Protein AF-A0A165WRH3-F1 (afdb_monomer_lite)

pLDDT: mean 73.88, std 16.98, range [30.78, 96.19]

Radius of gyration: 18.24 Å; chains: 1; bounding box: 42×37×46 Å

Foldseek 3Di:
DEDQDPPDPCQDPVNDPDYDNDDLDPPPPVVVCVVVVDPADEQLPPWDSSLVCVVVCVVVVGHHPWDRDDPVVLVVLCVVCVVVCVVQADDFDFDQGPQPQKKFADAQLATPDIFHWDFPDAPVDDSNPTDTDGDDDPADPVLVVSVVVVVSVSSNSSRGHGMGGGDWHDDPNGGHD

Sequence (177 aa):
MINYNPETVSTDCDEADRLYFENISLETNPDIYDTERSRGVMLSMGGQTPNNIALPLHRQNVRMIDTAENRYKFSRRLHEIGSFCLQVGYPVLVRPSYVLSGVAMNVDGVMVMHYVSEDVENASVDCGDATLIHSTQDLDPVTVQQIVEATAKIGNALNVTGPYNIQFIAKDNAIKV

Secondary structure (DSSP, 8-state):
-B---TTSGGGSTTSSSS-B-----TTHHHHHHHHTT-S-B--TTS-HHHHHHHHHHHHTTPPBSS----HHHHHHHHHHTHHHHHHH-S--------SSSEEEEEETTEEEEEEEEEESS-TTS-TTT--EEES-SSS-HHHHHHHHHHHHHHHHHTT--EEEE-----BTTB---

Structure (mmCIF, N/CA/C/O backbone):
data_AF-A0A165WRH3-F1
#
_entry.id   AF-A0A165WRH3-F1
#
loop_
_atom_site.group_PDB
_atom_site.id
_atom_site.type_symbol
_atom_site.label_atom_id
_atom_site.label_alt_id
_atom_site.label_comp_id
_atom_site.label_asym_id
_atom_site.label_entity_id
_atom_site.label_seq_id
_atom_site.pdbx_PDB_ins_code
_atom_site.Cartn_x
_atom_site.Cartn_y
_atom_site.Cartn_z
_atom_site.occupancy
_atom_site.B_iso_or_equiv
_atom_site.auth_seq_id
_atom_site.auth_comp_id
_atom_site.auth_asym_id
_atom_site.auth_atom_id
_atom_site.pdbx_PDB_model_num
ATOM 1 N N . MET A 1 1 ? -12.803 5.912 10.469 1.00 93.62 1 MET A N 1
ATOM 2 C CA . MET A 1 1 ? -11.396 6.346 10.359 1.00 93.62 1 MET A CA 1
ATOM 3 C C . MET A 1 1 ? -10.718 6.180 11.711 1.00 93.62 1 MET A C 1
ATOM 5 O O . MET A 1 1 ? -11.349 6.488 12.714 1.00 93.62 1 MET A O 1
ATOM 9 N N . ILE A 1 2 ? -9.478 5.684 11.748 1.00 94.19 2 ILE A N 1
ATOM 10 C CA . ILE A 1 2 ? -8.636 5.679 12.956 1.00 94.19 2 ILE A CA 1
ATOM 11 C C . ILE A 1 2 ? -7.366 6.446 12.604 1.00 94.19 2 ILE A C 1
ATOM 13 O O . ILE A 1 2 ? -6.601 5.996 11.751 1.00 94.19 2 ILE A O 1
ATOM 17 N N . ASN A 1 3 ? -7.172 7.611 13.209 1.00 94.38 3 ASN A N 1
ATOM 18 C CA . ASN A 1 3 ? -5.981 8.430 13.019 1.00 94.38 3 ASN A CA 1
ATOM 19 C C . ASN A 1 3 ? -5.833 9.382 14.212 1.00 94.38 3 ASN A C 1
ATOM 21 O O . ASN A 1 3 ? -6.829 9.800 14.788 1.00 94.38 3 ASN A O 1
ATOM 25 N N . TYR A 1 4 ? -4.602 9.732 14.568 1.00 93.06 4 TYR A N 1
ATOM 26 C CA . TYR A 1 4 ? -4.277 10.569 15.726 1.00 93.06 4 TYR A CA 1
ATOM 27 C C . TYR A 1 4 ? -3.551 11.864 15.346 1.00 93.06 4 TYR A C 1
ATOM 29 O O . TYR A 1 4 ? -3.168 12.623 16.233 1.00 93.06 4 TYR A O 1
ATOM 37 N N . ASN A 1 5 ? -3.292 12.112 14.057 1.00 93.50 5 ASN A N 1
ATOM 38 C CA . ASN A 1 5 ? -2.596 13.324 13.631 1.00 93.50 5 ASN A CA 1
ATOM 39 C C . ASN A 1 5 ? -3.584 14.499 13.483 1.00 93.50 5 ASN A C 1
ATOM 41 O O . ASN A 1 5 ? -4.304 14.521 12.483 1.00 93.50 5 ASN A O 1
ATOM 45 N N . PRO A 1 6 ? -3.583 15.492 14.399 1.00 93.81 6 PRO A N 1
ATOM 46 C CA . PRO A 1 6 ? -4.538 16.604 14.374 1.00 93.81 6 PRO A CA 1
ATOM 47 C C . PRO A 1 6 ? -4.344 17.554 13.185 1.00 93.81 6 PRO A C 1
ATOM 49 O O . PRO A 1 6 ? -5.198 18.395 12.932 1.00 93.81 6 PRO A O 1
ATOM 52 N N . GLU A 1 7 ? -3.227 17.448 12.464 1.00 96.19 7 GLU A N 1
ATOM 53 C CA . GLU A 1 7 ? -2.900 18.309 11.323 1.00 96.19 7 GLU A CA 1
ATOM 54 C C . GLU A 1 7 ? -3.439 17.760 9.993 1.00 96.19 7 GLU A C 1
ATOM 56 O O . GLU A 1 7 ? -3.167 18.317 8.930 1.00 96.19 7 GLU A O 1
ATOM 61 N N . THR A 1 8 ? -4.179 16.647 10.020 1.00 93.44 8 THR A N 1
ATOM 62 C CA . THR A 1 8 ? -4.674 16.000 8.801 1.00 93.44 8 THR A CA 1
ATOM 63 C C . THR A 1 8 ? -6.148 16.266 8.564 1.00 93.44 8 THR A C 1
ATOM 65 O O . THR A 1 8 ? -6.962 16.235 9.481 1.00 93.44 8 THR A O 1
ATOM 68 N N . VAL A 1 9 ? -6.516 16.404 7.290 1.00 94.00 9 VAL A N 1
ATOM 69 C CA . VAL A 1 9 ? -7.927 16.455 6.879 1.00 94.00 9 VAL A CA 1
ATOM 70 C C . VAL A 1 9 ? -8.650 15.167 7.286 1.00 94.00 9 VAL A C 1
ATOM 72 O O . VAL A 1 9 ? -9.774 15.212 7.747 1.00 94.00 9 VAL A O 1
ATOM 75 N N . SER A 1 10 ? -7.973 14.013 7.254 1.00 92.56 10 SER A N 1
ATOM 76 C CA . SER A 1 10 ? -8.571 12.729 7.656 1.00 92.56 10 SER A CA 1
ATOM 77 C C . SER A 1 10 ? -9.039 12.645 9.117 1.00 92.56 10 SER A C 1
ATOM 79 O O . SER A 1 10 ? -9.757 11.709 9.463 1.00 92.56 10 SER A O 1
ATOM 81 N N . THR A 1 11 ? -8.601 13.566 9.981 1.00 93.56 11 THR A N 1
ATOM 82 C CA . THR A 1 11 ? -9.076 13.684 11.370 1.00 93.56 11 THR A CA 1
ATOM 83 C C . THR A 1 11 ? -10.161 14.744 11.543 1.00 93.56 11 THR A C 1
ATOM 85 O O . THR A 1 11 ? -10.507 15.077 12.673 1.00 93.56 11 THR A O 1
ATOM 88 N N . ASP A 1 12 ? -10.700 15.274 10.449 1.00 93.88 12 ASP A N 1
ATOM 89 C CA . ASP A 1 12 ? -11.924 16.059 10.481 1.00 93.88 12 ASP A CA 1
ATOM 90 C C . ASP A 1 12 ? -13.135 15.125 10.654 1.00 93.88 12 ASP A C 1
ATOM 92 O O . ASP A 1 12 ? -13.190 14.016 10.110 1.00 93.88 12 ASP A O 1
ATOM 96 N N . CYS A 1 13 ? -14.105 15.563 11.451 1.00 89.00 13 CYS A N 1
ATOM 97 C CA . CYS A 1 13 ? -15.322 14.814 11.743 1.00 89.00 13 CYS A CA 1
ATOM 98 C C . CYS A 1 13 ? -16.231 14.678 10.514 1.00 89.00 13 CYS A C 1
ATOM 100 O O . CYS A 1 13 ? -17.063 13.773 10.486 1.00 89.00 13 CYS A O 1
ATOM 102 N N . ASP A 1 14 ? -16.066 15.544 9.513 1.00 93.88 14 ASP A N 1
ATOM 103 C CA . ASP A 1 14 ? -16.887 15.546 8.300 1.00 93.88 14 ASP A CA 1
ATOM 104 C C . ASP A 1 14 ? -16.409 14.531 7.239 1.00 93.88 14 ASP A C 1
ATOM 106 O O . ASP A 1 14 ? -17.155 14.191 6.321 1.00 93.88 14 ASP A O 1
ATOM 110 N N . GLU A 1 15 ? -15.191 13.994 7.371 1.00 92.75 15 GLU A N 1
ATOM 111 C CA . GLU A 1 15 ? -14.573 13.114 6.363 1.00 92.75 15 GLU A CA 1
ATOM 112 C C . GLU A 1 15 ? -14.936 11.630 6.520 1.00 92.75 15 GLU A C 1
ATOM 114 O O . GLU A 1 15 ? -14.737 10.826 5.605 1.00 92.75 15 GLU A O 1
ATOM 119 N N . ALA A 1 16 ? -15.444 11.220 7.684 1.00 92.75 16 ALA A N 1
ATOM 120 C CA . ALA A 1 16 ? -15.798 9.830 7.949 1.00 92.75 16 ALA A CA 1
ATOM 121 C C . ALA A 1 16 ? -17.026 9.715 8.852 1.00 92.75 16 ALA A C 1
ATOM 123 O O . ALA A 1 16 ? -17.147 10.438 9.833 1.00 92.75 16 ALA A O 1
ATOM 124 N N . ASP A 1 17 ? -17.864 8.700 8.607 1.00 94.94 17 ASP A N 1
ATOM 125 C CA . ASP A 1 17 ? -19.062 8.433 9.423 1.00 94.94 17 ASP A CA 1
ATOM 126 C C . ASP A 1 17 ? -18.747 8.282 10.921 1.00 94.94 17 ASP A C 1
ATOM 128 O O . ASP A 1 17 ? -19.559 8.610 11.788 1.00 94.94 17 ASP A O 1
ATOM 132 N N . ARG A 1 18 ? -17.569 7.724 11.227 1.00 93.62 18 ARG A N 1
ATOM 133 C CA . ARG A 1 18 ? -17.032 7.573 12.582 1.00 93.62 18 ARG A CA 1
ATOM 134 C C . ARG A 1 18 ? -15.531 7.810 12.568 1.00 93.62 18 ARG A C 1
ATOM 136 O O . ARG A 1 18 ? -14.803 7.145 11.820 1.00 93.62 18 ARG A O 1
ATOM 143 N N . LEU A 1 19 ? -15.068 8.706 13.431 1.00 94.62 19 LEU A N 1
ATOM 144 C CA . LEU A 1 19 ? -13.658 9.001 13.655 1.00 94.62 19 LEU A CA 1
ATOM 145 C C . LEU A 1 19 ? -13.253 8.568 15.068 1.00 94.62 19 LEU A C 1
ATOM 147 O O . LEU A 1 19 ? -13.850 8.994 16.052 1.00 94.62 19 LEU A O 1
ATOM 151 N N . TYR A 1 20 ? -12.206 7.751 15.150 1.00 95.00 20 TYR A N 1
ATOM 152 C CA . TYR A 1 20 ? -11.511 7.426 16.391 1.00 95.00 20 TYR A CA 1
ATOM 153 C C . TYR A 1 20 ? -10.179 8.159 16.395 1.00 95.00 20 TYR A C 1
ATOM 155 O O . TYR A 1 20 ? -9.279 7.822 15.619 1.00 95.00 20 TYR A O 1
ATOM 163 N N . PHE A 1 21 ? -10.072 9.167 17.259 1.00 95.44 21 PHE A N 1
ATOM 164 C CA . PHE A 1 21 ? -8.842 9.923 17.444 1.00 95.44 21 PHE A CA 1
ATOM 165 C C . PHE A 1 21 ? -7.905 9.172 18.397 1.00 95.44 21 PHE A C 1
ATOM 167 O O . PHE A 1 21 ? -7.807 9.488 19.579 1.00 95.44 21 PHE A O 1
ATOM 174 N N . GLU A 1 22 ? -7.290 8.107 17.883 1.00 94.31 22 GLU A N 1
ATOM 175 C CA . GLU A 1 22 ? -6.557 7.108 18.664 1.00 94.31 22 GLU A CA 1
ATOM 176 C C . GLU A 1 22 ? -5.283 6.638 17.959 1.00 94.31 22 GLU A C 1
ATOM 178 O O . GLU A 1 22 ? -5.157 6.689 16.729 1.00 94.31 22 GLU A O 1
ATOM 183 N N . ASN A 1 23 ? -4.333 6.141 18.753 1.00 90.50 23 ASN A N 1
ATOM 184 C CA . ASN A 1 23 ? -3.086 5.593 18.228 1.00 90.50 23 ASN A CA 1
ATOM 185 C C . ASN A 1 23 ? -3.329 4.287 17.461 1.00 90.50 23 ASN A C 1
ATOM 187 O O . ASN A 1 23 ? -4.071 3.414 17.906 1.00 90.50 23 ASN A O 1
ATOM 191 N N . ILE A 1 24 ? -2.616 4.114 16.344 1.00 89.75 24 ILE A N 1
ATOM 192 C CA . ILE A 1 24 ? -2.632 2.877 15.553 1.00 89.75 24 ILE A CA 1
ATOM 193 C C . ILE A 1 24 ? -1.822 1.811 16.307 1.00 89.75 24 ILE A C 1
ATOM 195 O O . ILE A 1 24 ? -0.599 1.740 16.178 1.00 89.75 24 ILE A O 1
ATOM 199 N N . SER A 1 25 ? -2.501 1.006 17.127 1.00 89.69 25 SER A N 1
ATOM 200 C CA . SER A 1 25 ? -1.875 0.047 18.045 1.00 89.69 25 SER A CA 1
ATOM 201 C C . SER A 1 25 ? -2.537 -1.336 17.996 1.00 89.69 25 SER A C 1
ATOM 203 O O . SER A 1 25 ? -3.642 -1.505 17.484 1.00 89.69 25 SER A O 1
ATOM 205 N N . LEU A 1 26 ? -1.852 -2.352 18.530 1.00 89.69 26 LEU A N 1
ATOM 206 C CA . LEU A 1 26 ? -2.386 -3.719 18.637 1.00 89.69 26 LEU A CA 1
ATOM 207 C C . LEU A 1 26 ? -3.371 -3.910 19.793 1.00 89.69 26 LEU A C 1
ATOM 209 O O . LEU A 1 26 ? -3.922 -4.997 19.928 1.00 89.69 26 LEU A O 1
ATOM 213 N N . GLU A 1 27 ? -3.555 -2.892 20.627 1.00 88.94 27 GLU A N 1
ATOM 214 C CA . GLU A 1 27 ? -4.471 -2.930 21.767 1.00 88.94 27 GLU A CA 1
ATOM 215 C C . GLU A 1 27 ? -5.777 -2.237 21.382 1.00 88.94 27 GLU A C 1
ATOM 217 O O . GLU A 1 27 ? -6.835 -2.854 21.383 1.00 88.94 27 GLU A O 1
ATOM 222 N N . THR A 1 28 ? -5.689 -0.988 20.924 1.00 90.44 28 THR A N 1
ATOM 223 C CA . THR A 1 28 ? -6.864 -0.172 20.606 1.00 90.44 28 THR A CA 1
ATOM 224 C C . THR A 1 28 ? -7.572 -0.624 19.327 1.00 90.44 28 THR A C 1
ATOM 226 O O . THR A 1 28 ? -8.801 -0.624 19.257 1.00 90.44 28 THR A O 1
ATOM 229 N N . ASN A 1 29 ? -6.825 -1.000 18.281 1.00 90.94 29 ASN A N 1
ATOM 230 C CA . ASN A 1 29 ? -7.432 -1.267 16.975 1.00 90.94 29 ASN A CA 1
ATOM 231 C C . ASN A 1 29 ? -8.339 -2.512 16.971 1.00 90.94 29 ASN A C 1
ATOM 233 O O . ASN A 1 29 ? -9.414 -2.424 16.372 1.00 90.94 29 ASN A O 1
ATOM 237 N N . PRO A 1 30 ? -7.969 -3.648 17.601 1.00 90.75 30 PRO A N 1
ATOM 238 C CA . PRO A 1 30 ? -8.878 -4.786 17.744 1.00 90.75 30 PRO A CA 1
ATOM 239 C C . PRO A 1 30 ? -10.147 -4.445 18.533 1.00 90.75 30 PRO A C 1
ATOM 241 O O . PRO A 1 30 ? -11.238 -4.809 18.101 1.00 90.75 30 PRO A O 1
ATOM 244 N N . ASP A 1 31 ? -10.030 -3.677 19.620 1.00 92.62 31 ASP A N 1
ATOM 245 C CA . ASP A 1 31 ? -11.184 -3.281 20.437 1.00 92.62 31 ASP A CA 1
ATOM 246 C C . ASP A 1 31 ? -12.178 -2.426 19.639 1.00 92.62 31 ASP A C 1
ATOM 248 O O . ASP A 1 31 ? -13.393 -2.647 19.687 1.00 92.62 31 ASP A O 1
ATOM 252 N N . ILE A 1 32 ? -11.669 -1.476 18.847 1.00 93.31 32 ILE A N 1
ATOM 253 C CA . ILE A 1 32 ? -12.490 -0.669 17.935 1.00 93.31 32 ILE A CA 1
ATOM 254 C C . ILE A 1 32 ? -13.106 -1.559 16.847 1.00 93.31 32 ILE A C 1
ATOM 256 O O . ILE A 1 32 ? -14.295 -1.434 16.555 1.00 93.31 32 ILE A O 1
ATOM 260 N N . TYR A 1 33 ? -12.328 -2.474 16.261 1.00 93.19 33 TYR A N 1
ATOM 261 C CA . TYR A 1 33 ? -12.795 -3.395 15.221 1.00 93.19 33 TYR A CA 1
ATOM 262 C C . TYR A 1 33 ? -13.988 -4.242 15.689 1.00 93.19 33 TYR A C 1
ATOM 264 O O . TYR A 1 33 ? -14.994 -4.335 14.973 1.00 93.19 33 TYR A O 1
ATOM 272 N N . ASP A 1 34 ? -13.897 -4.797 16.899 1.00 92.44 34 ASP A N 1
ATOM 273 C CA . ASP A 1 34 ? -14.932 -5.631 17.509 1.00 92.44 34 ASP A CA 1
ATOM 274 C C . ASP A 1 34 ? -16.153 -4.811 17.942 1.00 92.44 34 ASP A C 1
ATOM 276 O O . ASP A 1 34 ? -17.294 -5.218 17.695 1.00 92.44 34 ASP A O 1
ATOM 280 N N . THR A 1 35 ? -15.929 -3.630 18.526 1.00 93.56 35 THR A N 1
ATOM 281 C CA . THR A 1 35 ? -16.999 -2.705 18.938 1.00 93.56 35 THR A CA 1
ATOM 282 C C . THR A 1 35 ? -17.831 -2.256 17.738 1.00 93.56 35 THR A C 1
ATOM 284 O O . THR A 1 35 ? -19.063 -2.292 17.777 1.00 93.56 35 THR A O 1
ATOM 287 N N . GLU A 1 36 ? -17.164 -1.906 16.640 1.00 93.81 36 GLU A N 1
ATOM 288 C CA . GLU A 1 36 ? -17.802 -1.481 15.394 1.00 93.81 36 GLU A CA 1
ATOM 289 C C . GLU A 1 36 ? -18.361 -2.645 14.572 1.00 93.81 36 GLU A C 1
ATOM 291 O O . GLU A 1 36 ? -19.101 -2.425 13.611 1.00 93.81 36 GLU A O 1
ATOM 296 N N . ARG A 1 37 ? -18.018 -3.894 14.926 1.00 92.38 37 ARG A N 1
ATOM 297 C CA . ARG A 1 37 ? -18.304 -5.099 14.127 1.00 92.38 37 ARG A CA 1
ATOM 298 C C . ARG A 1 37 ? -17.924 -4.897 12.664 1.00 92.38 37 ARG A C 1
ATOM 300 O O . ARG A 1 37 ? -18.690 -5.190 11.740 1.00 92.38 37 ARG A O 1
ATOM 307 N N . SER A 1 38 ? -16.731 -4.351 12.466 1.00 91.19 38 SER A N 1
ATOM 308 C CA . SER A 1 38 ? -16.266 -3.935 11.152 1.00 91.19 38 SER A CA 1
ATOM 309 C C . SER A 1 38 ? -16.165 -5.129 10.200 1.00 91.19 38 SER A C 1
ATOM 311 O O . SER A 1 38 ? -15.631 -6.190 10.526 1.00 91.19 38 SER A O 1
ATOM 313 N N . ARG A 1 39 ? -16.638 -4.953 8.960 1.00 91.12 39 ARG A N 1
ATOM 314 C CA . ARG A 1 39 ? -16.566 -6.002 7.924 1.00 91.12 39 ARG A CA 1
ATOM 315 C C . ARG A 1 39 ? -15.125 -6.391 7.593 1.00 91.12 39 ARG A C 1
ATOM 317 O O . ARG A 1 39 ? -14.869 -7.536 7.223 1.00 91.12 39 ARG A O 1
ATOM 324 N N . GLY A 1 40 ? -14.212 -5.438 7.688 1.00 89.31 40 GLY A N 1
ATOM 325 C CA . GLY A 1 40 ? -12.789 -5.625 7.486 1.00 89.31 40 GLY A CA 1
ATOM 326 C C . GLY A 1 40 ? -12.044 -4.307 7.645 1.00 89.31 40 GLY A C 1
ATOM 327 O O . GLY A 1 40 ? -12.666 -3.255 7.785 1.00 89.31 40 GLY A O 1
ATOM 328 N N . VAL A 1 41 ? -10.721 -4.386 7.631 1.00 88.69 41 VAL A N 1
ATOM 329 C CA . VAL A 1 41 ? -9.815 -3.250 7.803 1.00 88.69 41 VAL A CA 1
ATOM 330 C C . VAL A 1 41 ? -9.003 -3.057 6.528 1.00 88.69 41 VAL A C 1
ATOM 332 O O . VAL A 1 41 ? -8.589 -4.036 5.904 1.00 88.69 41 VAL A O 1
ATOM 335 N N . MET A 1 42 ? -8.798 -1.796 6.151 1.00 87.75 42 MET A N 1
ATOM 336 C CA . MET A 1 42 ? -7.897 -1.380 5.080 1.00 87.75 42 MET A CA 1
ATOM 337 C C . MET A 1 42 ? -6.676 -0.711 5.711 1.00 87.75 42 MET A C 1
ATOM 339 O O . MET A 1 42 ? -6.818 0.210 6.514 1.00 87.75 42 MET A O 1
ATOM 343 N N . LEU A 1 43 ? -5.486 -1.198 5.376 1.00 84.25 43 LEU A N 1
ATOM 344 C CA . LEU A 1 43 ? -4.207 -0.755 5.939 1.00 84.25 43 LEU A CA 1
ATOM 345 C C . LEU A 1 43 ? -3.307 -0.118 4.872 1.00 84.25 43 LEU A C 1
ATOM 347 O O . LEU A 1 43 ? -2.379 0.618 5.211 1.00 84.25 43 LEU A O 1
ATOM 351 N N . SER A 1 44 ? -3.614 -0.342 3.593 1.00 78.12 44 SER A N 1
ATOM 352 C CA . SER A 1 44 ? -2.813 0.038 2.434 1.00 78.12 44 SER A CA 1
ATOM 353 C C . SER A 1 44 ? -2.820 1.539 2.119 1.00 78.12 44 SER A C 1
ATOM 355 O O . SER A 1 44 ? -2.441 1.927 1.024 1.00 78.12 44 SER A O 1
ATOM 357 N N . MET A 1 45 ? -3.341 2.389 3.004 1.00 82.44 45 MET A N 1
ATOM 358 C CA . MET A 1 45 ? -3.458 3.836 2.768 1.00 82.44 45 MET A CA 1
ATOM 359 C C . MET A 1 45 ? -2.814 4.675 3.872 1.00 82.44 45 MET A C 1
ATOM 361 O O . MET A 1 45 ? -2.662 5.879 3.711 1.00 82.44 45 MET A O 1
ATOM 365 N N . GLY A 1 46 ? -2.428 4.069 5.000 1.00 79.44 46 GLY A N 1
ATOM 366 C CA . GLY A 1 46 ? -1.923 4.813 6.160 1.00 79.44 46 GLY A CA 1
ATOM 367 C C . GLY A 1 46 ? -0.405 4.741 6.350 1.00 79.44 46 GLY A C 1
ATOM 368 O O . GLY A 1 46 ? 0.091 5.013 7.440 1.00 79.44 46 GLY A O 1
ATOM 369 N N . GLY A 1 47 ? 0.350 4.348 5.323 1.00 81.31 47 GLY A N 1
ATOM 370 C CA . GLY A 1 47 ? 1.811 4.333 5.383 1.00 81.31 47 GLY A CA 1
ATOM 371 C C . GLY A 1 47 ? 2.406 3.116 6.102 1.00 81.31 47 GLY A C 1
ATOM 372 O O . GLY A 1 47 ? 1.843 2.021 6.112 1.00 81.31 47 GLY A O 1
ATOM 373 N N . GLN A 1 48 ? 3.593 3.298 6.690 1.00 78.12 48 GLN A N 1
ATOM 374 C CA . GLN A 1 48 ? 4.363 2.209 7.311 1.00 78.12 48 GLN A CA 1
ATOM 375 C C . GLN A 1 48 ? 3.757 1.723 8.635 1.00 78.12 48 GLN A C 1
ATOM 377 O O . GLN A 1 48 ? 3.756 0.523 8.901 1.00 78.12 48 GLN A O 1
ATOM 382 N N . THR A 1 49 ? 3.219 2.626 9.461 1.00 84.69 49 THR A N 1
ATOM 383 C CA . THR A 1 49 ? 2.655 2.302 10.784 1.00 84.69 49 THR A CA 1
ATOM 384 C C . THR A 1 49 ? 1.561 1.222 10.728 1.00 84.69 49 THR A C 1
ATOM 386 O O . THR A 1 49 ? 1.744 0.180 11.361 1.00 84.69 49 THR A O 1
ATOM 389 N N . PRO A 1 50 ? 0.469 1.378 9.951 1.00 84.62 50 PRO A N 1
ATOM 390 C CA . PRO A 1 50 ? -0.557 0.341 9.824 1.00 84.62 50 PRO A CA 1
ATOM 391 C C . PRO A 1 50 ? -0.043 -0.919 9.119 1.00 84.62 50 PRO A C 1
ATOM 393 O O . PRO A 1 50 ? -0.432 -2.028 9.482 1.00 84.62 50 PRO A O 1
ATOM 396 N N . ASN A 1 51 ? 0.872 -0.781 8.154 1.00 80.81 51 ASN A N 1
ATOM 397 C CA . ASN A 1 51 ? 1.418 -1.930 7.433 1.00 80.81 51 ASN A CA 1
ATOM 398 C C . ASN A 1 51 ? 2.246 -2.846 8.357 1.00 80.81 51 ASN A C 1
ATOM 400 O O . ASN A 1 51 ? 2.157 -4.072 8.283 1.00 80.81 51 ASN A O 1
ATOM 404 N N . ASN A 1 52 ? 2.994 -2.262 9.298 1.00 82.12 52 ASN A N 1
ATOM 405 C CA . ASN A 1 52 ? 3.798 -3.007 10.269 1.00 82.12 52 ASN A CA 1
ATOM 406 C C . ASN A 1 52 ? 2.949 -3.841 11.244 1.00 82.12 52 ASN A C 1
ATOM 408 O O . ASN A 1 52 ? 3.379 -4.918 11.665 1.00 82.12 52 ASN A O 1
ATOM 412 N N . ILE A 1 53 ? 1.740 -3.383 11.585 1.00 85.25 53 ILE A N 1
ATOM 413 C CA . ILE A 1 53 ? 0.834 -4.095 12.502 1.00 85.25 53 ILE A CA 1
ATOM 414 C C . ILE A 1 53 ? -0.122 -5.064 11.796 1.00 85.25 53 ILE A C 1
ATOM 416 O O . ILE A 1 53 ? -0.796 -5.854 12.457 1.00 85.25 53 ILE A O 1
ATOM 420 N N . ALA A 1 54 ? -0.144 -5.073 10.463 1.00 83.44 54 ALA A N 1
ATOM 421 C CA . ALA A 1 54 ? -1.078 -5.869 9.678 1.00 83.44 54 ALA A CA 1
ATOM 422 C C . ALA A 1 54 ? -0.999 -7.378 9.958 1.00 83.44 54 ALA A C 1
ATOM 424 O O . ALA A 1 54 ? -2.012 -8.050 10.148 1.00 83.44 54 ALA A O 1
ATOM 425 N N . LEU A 1 55 ? 0.216 -7.934 10.022 1.00 82.88 55 LEU A N 1
ATOM 426 C CA . LEU A 1 55 ? 0.400 -9.365 10.273 1.00 82.88 55 LEU A CA 1
ATOM 427 C C . LEU A 1 55 ? -0.016 -9.773 11.701 1.00 82.88 55 LEU A C 1
ATOM 429 O O . LEU A 1 55 ? -0.698 -10.793 11.833 1.00 82.88 55 LEU A O 1
ATOM 433 N N . PRO A 1 56 ? 0.367 -9.040 12.765 1.00 87.06 56 PRO A N 1
ATOM 434 C CA . PRO A 1 56 ? -0.191 -9.266 14.095 1.00 87.06 56 PRO A CA 1
ATOM 435 C C . PRO A 1 56 ? -1.726 -9.182 14.148 1.00 87.06 56 PRO A C 1
ATOM 437 O O . PRO A 1 56 ? -2.338 -10.100 14.688 1.00 87.06 56 PRO A O 1
ATOM 440 N N . LEU A 1 57 ? -2.347 -8.170 13.528 1.00 86.88 57 LEU A N 1
ATOM 441 C CA . LEU A 1 57 ? -3.812 -8.030 13.487 1.00 86.88 57 LEU A CA 1
ATOM 442 C C . LEU A 1 57 ? -4.477 -9.223 12.789 1.00 86.88 57 LEU A C 1
ATOM 444 O O . LEU A 1 57 ? -5.455 -9.786 13.277 1.00 86.88 57 LEU A O 1
ATOM 448 N N . HIS A 1 58 ? -3.896 -9.683 11.682 1.00 84.94 58 HIS A N 1
ATOM 449 C CA . HIS A 1 58 ? -4.388 -10.862 10.977 1.00 84.94 58 HIS A CA 1
ATOM 450 C C . HIS A 1 58 ? -4.351 -12.131 11.839 1.00 84.94 58 HIS A C 1
ATOM 452 O O . HIS A 1 58 ? -5.263 -12.952 11.780 1.00 84.94 58 HIS A O 1
ATOM 458 N N . ARG A 1 59 ? -3.310 -12.295 12.667 1.00 86.50 59 ARG A N 1
ATOM 459 C CA . ARG A 1 59 ? -3.205 -13.420 13.616 1.00 86.50 59 ARG A CA 1
ATOM 460 C C . ARG A 1 59 ? -4.246 -13.348 14.734 1.00 86.50 59 ARG A C 1
ATOM 462 O O . ARG A 1 59 ? -4.570 -14.384 15.302 1.00 86.50 59 ARG A O 1
ATOM 469 N N . GLN A 1 60 ? -4.768 -12.160 15.024 1.00 86.81 60 GLN A N 1
ATOM 470 C CA . GLN A 1 60 ? -5.881 -11.935 15.948 1.00 86.81 60 GLN A CA 1
ATOM 471 C C . GLN A 1 60 ? -7.256 -12.068 15.265 1.00 86.81 60 GLN A C 1
ATOM 473 O O . GLN A 1 60 ? -8.265 -11.688 15.843 1.00 86.81 60 GLN A O 1
ATOM 478 N N . ASN A 1 61 ? -7.318 -12.637 14.055 1.00 85.06 61 ASN A N 1
ATOM 479 C CA . ASN A 1 61 ? -8.537 -12.817 13.256 1.00 85.06 61 ASN A CA 1
ATOM 480 C C . ASN A 1 61 ? -9.204 -11.520 12.768 1.00 85.06 61 ASN A C 1
ATOM 482 O O . ASN A 1 61 ? -10.339 -11.567 12.292 1.00 85.06 61 ASN A O 1
ATOM 486 N N . VAL A 1 62 ? -8.503 -10.383 12.785 1.00 86.12 62 VAL A N 1
ATOM 487 C CA . VAL A 1 62 ? -8.992 -9.175 12.112 1.00 86.12 62 VAL A CA 1
ATOM 488 C C . VAL A 1 62 ? -8.972 -9.413 10.603 1.00 86.12 62 VAL A C 1
ATOM 490 O O . VAL A 1 62 ? -7.940 -9.755 10.008 1.00 86.12 62 VAL A O 1
ATOM 493 N N . ARG A 1 63 ? -10.130 -9.251 9.960 1.00 85.94 63 ARG A N 1
ATOM 494 C CA . ARG A 1 63 ? -10.258 -9.454 8.517 1.00 85.94 63 ARG A CA 1
ATOM 495 C C . ARG A 1 63 ? -9.659 -8.270 7.764 1.00 85.94 63 ARG A C 1
ATOM 497 O O . ARG A 1 63 ? -10.185 -7.165 7.833 1.00 85.94 63 ARG A O 1
ATOM 504 N N . MET A 1 64 ? -8.604 -8.512 6.994 1.00 82.88 64 MET A N 1
ATOM 505 C CA . MET A 1 64 ? -8.029 -7.510 6.091 1.00 82.88 64 MET A CA 1
ATOM 506 C C . MET A 1 64 ? -8.754 -7.548 4.741 1.00 82.88 64 MET A C 1
ATOM 508 O O . MET A 1 64 ? -9.085 -8.631 4.247 1.00 82.88 64 MET A O 1
ATOM 512 N N . ILE A 1 65 ? -9.058 -6.373 4.190 1.00 80.38 65 ILE A N 1
ATOM 513 C CA . ILE A 1 65 ? -9.688 -6.224 2.866 1.00 80.38 65 ILE A CA 1
ATOM 514 C C . ILE A 1 65 ? -8.617 -6.198 1.771 1.00 80.38 65 ILE A C 1
ATOM 516 O O . ILE A 1 65 ? -8.855 -6.662 0.659 1.00 80.38 65 ILE A O 1
ATOM 520 N N . ASP A 1 66 ? -7.440 -5.686 2.104 1.00 72.88 66 ASP A N 1
ATOM 521 C CA . ASP A 1 66 ? -6.280 -5.557 1.240 1.00 72.88 66 ASP A CA 1
ATOM 522 C C . ASP A 1 66 ? -5.198 -6.588 1.579 1.00 72.88 66 ASP A C 1
ATOM 524 O O . ASP A 1 66 ? -5.100 -7.129 2.689 1.00 72.88 66 ASP A O 1
ATOM 528 N N . THR A 1 67 ? -4.358 -6.889 0.590 1.00 66.88 67 THR A N 1
ATOM 529 C CA . THR A 1 67 ? -3.217 -7.774 0.808 1.00 66.88 67 THR A CA 1
ATOM 530 C C . THR A 1 67 ? -2.109 -6.981 1.497 1.00 66.88 67 THR A C 1
ATOM 532 O O . THR A 1 67 ? -1.297 -6.341 0.836 1.00 66.88 67 THR A O 1
ATOM 535 N N . ALA A 1 68 ? -2.064 -7.029 2.831 1.00 52.31 68 ALA A N 1
ATOM 536 C CA . ALA A 1 68 ? -1.010 -6.372 3.597 1.00 52.31 68 ALA A CA 1
ATOM 537 C C . ALA A 1 68 ? 0.382 -6.871 3.189 1.00 52.31 68 ALA A C 1
ATOM 539 O O . ALA A 1 68 ? 0.676 -8.076 3.155 1.00 52.31 68 ALA A O 1
ATOM 540 N N . GLU A 1 69 ? 1.242 -5.916 2.869 1.00 57.28 69 GLU A N 1
ATOM 541 C CA . GLU A 1 69 ? 2.505 -6.158 2.210 1.00 57.28 69 GLU A CA 1
ATOM 542 C C . GLU A 1 69 ? 3.517 -6.749 3.190 1.00 57.28 69 GLU A C 1
ATOM 544 O O . GLU A 1 69 ? 4.138 -6.071 4.007 1.00 57.28 69 GLU A O 1
ATOM 549 N N . ASN A 1 70 ? 3.700 -8.066 3.128 1.00 54.06 70 ASN A N 1
ATOM 550 C CA . ASN A 1 70 ? 4.688 -8.729 3.960 1.00 54.06 70 ASN A CA 1
ATOM 551 C C . ASN A 1 70 ? 6.034 -8.783 3.230 1.00 54.06 70 ASN A C 1
ATOM 553 O O . ASN A 1 70 ? 6.259 -9.661 2.398 1.00 54.06 70 ASN A O 1
ATOM 557 N N . ARG A 1 71 ? 6.953 -7.894 3.620 1.00 51.31 71 ARG A N 1
ATOM 558 C CA . ARG A 1 71 ? 8.344 -7.800 3.131 1.00 51.31 71 ARG A CA 1
ATOM 559 C C . ARG A 1 71 ? 9.097 -9.145 3.155 1.00 51.31 71 ARG A C 1
ATOM 561 O O . ARG A 1 71 ? 9.889 -9.432 2.261 1.00 51.31 71 ARG A O 1
ATOM 568 N N . TYR A 1 72 ? 8.799 -10.017 4.123 1.00 44.62 72 TYR A N 1
ATOM 569 C CA . TYR A 1 72 ? 9.379 -11.363 4.221 1.00 44.62 72 TYR A CA 1
ATOM 570 C C . TYR A 1 72 ? 8.709 -12.381 3.286 1.00 44.62 72 TYR A C 1
ATOM 572 O O . TYR A 1 72 ? 9.400 -13.209 2.694 1.00 44.62 72 TYR A O 1
ATOM 580 N N . LYS A 1 73 ? 7.380 -12.336 3.105 1.00 53.94 73 LYS A N 1
ATOM 581 C CA . LYS A 1 73 ? 6.704 -13.142 2.065 1.00 53.94 73 LYS A CA 1
ATOM 582 C C . LYS A 1 73 ? 7.143 -12.696 0.673 1.00 53.94 73 LYS A C 1
ATOM 584 O O . LYS A 1 73 ? 7.330 -13.553 -0.180 1.00 53.94 73 LYS A O 1
ATOM 589 N N . PHE A 1 74 ? 7.349 -11.395 0.489 1.00 55.47 74 PHE A N 1
ATOM 590 C CA . PHE A 1 74 ? 7.855 -10.787 -0.732 1.00 55.47 74 PHE A CA 1
ATOM 591 C C . PHE A 1 74 ? 9.263 -11.302 -1.058 1.00 55.47 74 PHE A C 1
ATOM 593 O O . PHE A 1 74 ? 9.462 -11.887 -2.113 1.00 55.47 74 PHE A O 1
ATOM 600 N N . SER A 1 75 ? 10.210 -11.215 -0.115 1.00 49.78 75 SER A N 1
ATOM 601 C CA . SER A 1 75 ? 11.568 -11.771 -0.262 1.00 49.78 75 SER A CA 1
ATOM 602 C C . SER A 1 75 ? 11.579 -13.282 -0.546 1.00 49.78 75 SER A C 1
ATOM 604 O O . SER A 1 75 ? 12.314 -13.739 -1.420 1.00 49.78 75 SER A O 1
ATOM 606 N N . ARG A 1 76 ? 10.753 -14.079 0.149 1.00 55.75 76 ARG A N 1
ATOM 607 C CA . ARG A 1 76 ? 10.705 -15.532 -0.096 1.00 55.75 76 ARG A CA 1
ATOM 608 C C . ARG A 1 76 ? 10.065 -15.890 -1.434 1.00 55.75 76 ARG A C 1
ATOM 610 O O . ARG A 1 76 ? 10.558 -16.794 -2.097 1.00 55.75 76 ARG A O 1
ATOM 617 N N . ARG A 1 77 ? 9.009 -15.183 -1.847 1.00 58.19 77 ARG A N 1
ATOM 618 C CA . ARG A 1 77 ? 8.411 -15.381 -3.174 1.00 58.19 77 ARG A CA 1
ATOM 619 C C . ARG A 1 77 ? 9.309 -14.856 -4.286 1.00 58.19 77 ARG A C 1
ATOM 621 O O . ARG A 1 77 ? 9.352 -15.485 -5.328 1.00 58.19 77 ARG A O 1
ATOM 628 N N . LEU A 1 78 ? 10.093 -13.802 -4.058 1.00 54.91 78 LEU A N 1
ATOM 629 C CA . LEU A 1 78 ? 11.147 -13.374 -4.983 1.00 54.91 78 LEU A CA 1
ATOM 630 C C . LEU A 1 78 ? 12.183 -14.476 -5.235 1.00 54.91 78 LEU A C 1
ATOM 632 O O . LEU A 1 78 ? 12.646 -14.603 -6.360 1.00 54.91 78 LEU A O 1
ATOM 636 N N . HIS A 1 79 ? 12.531 -15.291 -4.231 1.00 51.28 79 HIS A N 1
ATOM 637 C CA . HIS A 1 79 ? 13.397 -16.455 -4.456 1.00 51.2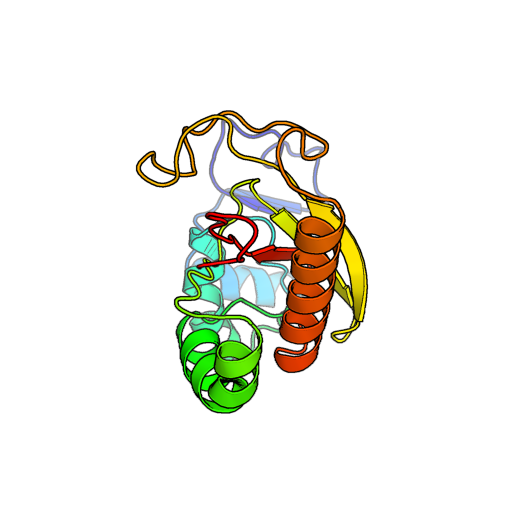8 79 HIS A CA 1
ATOM 638 C C . HIS A 1 79 ? 12.739 -17.515 -5.355 1.00 51.28 79 HIS A C 1
ATOM 640 O O . HIS A 1 79 ? 13.417 -18.071 -6.215 1.00 51.28 79 HIS A O 1
ATOM 646 N N . GLU A 1 80 ? 11.435 -17.772 -5.214 1.00 51.31 80 GLU A N 1
ATOM 647 C CA . GLU A 1 80 ? 10.685 -18.684 -6.104 1.00 51.31 80 GLU A CA 1
ATOM 648 C C . GLU A 1 80 ? 10.501 -18.094 -7.515 1.00 51.31 80 GLU A C 1
ATOM 650 O O . GLU A 1 80 ? 10.587 -18.806 -8.513 1.00 51.31 80 GLU A O 1
ATOM 655 N N . ILE A 1 81 ? 10.348 -16.772 -7.599 1.00 53.75 81 ILE A N 1
ATOM 656 C CA . ILE A 1 81 ? 10.343 -15.954 -8.820 1.00 53.75 81 ILE A CA 1
ATOM 657 C C . ILE A 1 81 ? 11.793 -15.719 -9.316 1.00 53.75 81 ILE A C 1
ATOM 659 O O . ILE A 1 81 ? 12.013 -15.034 -10.308 1.00 53.75 81 ILE A O 1
ATOM 663 N N . GLY A 1 82 ? 12.819 -16.315 -8.694 1.00 47.31 82 GLY A N 1
ATOM 664 C CA . GLY A 1 82 ? 14.231 -16.074 -9.017 1.00 47.31 82 GLY A CA 1
ATOM 665 C C . GLY A 1 82 ? 14.600 -16.386 -10.473 1.00 47.31 82 GLY A C 1
ATOM 666 O O . GLY A 1 82 ? 15.474 -15.738 -11.043 1.00 47.31 82 GLY A O 1
ATOM 667 N N . SER A 1 83 ? 13.878 -17.303 -11.121 1.00 46.66 83 SER A N 1
ATOM 668 C CA . SER A 1 83 ? 13.972 -17.575 -12.564 1.00 46.66 83 SER A CA 1
ATOM 669 C C . SER A 1 83 ? 13.486 -16.411 -13.441 1.00 46.66 83 SER A C 1
ATOM 671 O O . SER A 1 83 ? 14.030 -16.193 -14.520 1.00 46.66 83 SER A O 1
ATOM 673 N N . PHE A 1 84 ? 12.522 -15.622 -12.968 1.00 51.75 84 PHE A N 1
ATOM 674 C CA . PHE A 1 84 ? 12.059 -14.390 -13.606 1.00 51.75 84 PHE A CA 1
ATOM 675 C C . PHE A 1 84 ? 13.027 -13.224 -13.357 1.00 51.75 84 PHE A C 1
ATOM 677 O O . PHE A 1 84 ? 13.344 -12.496 -14.290 1.00 51.75 84 PHE A O 1
ATOM 684 N N . CYS A 1 85 ? 13.597 -13.088 -12.152 1.00 47.94 85 CYS A N 1
ATOM 685 C CA . CYS A 1 85 ? 14.677 -12.118 -11.901 1.00 47.94 85 CYS A CA 1
ATOM 686 C C . CYS A 1 85 ? 15.919 -12.391 -12.773 1.00 47.94 85 CYS A C 1
ATOM 688 O O . CYS A 1 85 ? 16.567 -11.454 -13.234 1.00 47.94 85 CYS A O 1
ATOM 690 N N . LEU A 1 86 ? 16.212 -13.664 -13.067 1.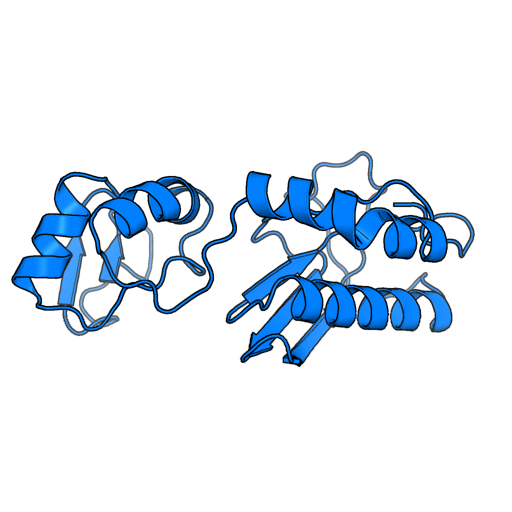00 47.03 86 LEU A N 1
ATOM 691 C CA . LEU A 1 86 ? 17.242 -14.068 -14.033 1.00 47.03 86 LEU A CA 1
ATOM 692 C C . LEU A 1 86 ? 16.900 -13.681 -15.485 1.00 47.03 86 LEU A C 1
ATOM 694 O O . LEU A 1 86 ? 17.816 -13.476 -16.276 1.00 47.03 86 LEU A O 1
ATOM 698 N N . GLN A 1 87 ? 15.614 -13.562 -15.837 1.00 48.03 87 GLN A N 1
ATOM 699 C CA . GLN A 1 87 ? 15.170 -13.064 -17.146 1.00 48.03 87 GLN A CA 1
ATOM 700 C C . GLN A 1 87 ? 15.160 -11.532 -17.236 1.00 48.03 87 GLN A C 1
ATOM 702 O O . GLN A 1 87 ? 15.336 -11.002 -18.329 1.00 48.03 87 GLN A O 1
ATOM 707 N N . VAL A 1 88 ? 14.943 -10.831 -16.118 1.00 48.12 88 VAL A N 1
ATOM 708 C CA . VAL A 1 88 ? 14.777 -9.363 -16.080 1.00 48.12 88 VAL A CA 1
ATOM 709 C C . VAL A 1 88 ? 16.104 -8.633 -15.796 1.00 48.12 88 VAL A C 1
ATOM 711 O O . VAL A 1 88 ? 16.237 -7.474 -16.162 1.00 48.12 88 VAL A O 1
ATOM 714 N N . GLY A 1 89 ? 17.114 -9.315 -15.239 1.00 34.09 89 GLY A N 1
ATOM 715 C CA . GLY A 1 89 ? 18.433 -8.739 -14.933 1.00 34.09 89 GLY A CA 1
ATOM 716 C C . GLY A 1 89 ? 18.526 -8.214 -13.492 1.00 34.09 89 GLY A C 1
ATOM 717 O O . GLY A 1 89 ? 17.653 -7.501 -13.010 1.00 34.09 89 GLY A O 1
ATOM 718 N N . TYR A 1 90 ? 19.571 -8.622 -12.765 1.00 38.56 90 TYR A N 1
ATOM 719 C CA . TYR A 1 90 ? 19.796 -8.295 -11.344 1.00 38.56 90 TYR A CA 1
ATOM 720 C C . TYR A 1 90 ? 20.302 -6.857 -11.111 1.00 38.56 90 TYR A C 1
ATOM 722 O O . TYR A 1 90 ? 20.959 -6.335 -12.020 1.00 38.56 90 TYR A O 1
ATOM 730 N N . PRO A 1 91 ? 20.244 -6.344 -9.851 1.00 40.06 91 PRO A N 1
ATOM 731 C CA . PRO A 1 91 ? 19.480 -6.810 -8.652 1.00 40.06 91 PRO A CA 1
ATOM 732 C C . PRO A 1 91 ? 18.184 -6.055 -8.232 1.00 40.06 91 PRO A C 1
ATOM 734 O O . PRO A 1 91 ? 18.225 -4.906 -7.848 1.00 40.06 91 PRO A O 1
ATOM 737 N N . VAL A 1 92 ? 17.015 -6.720 -8.124 1.00 43.44 92 VAL A N 1
ATOM 738 C CA . VAL A 1 92 ? 15.713 -6.047 -7.836 1.00 43.44 92 VAL A CA 1
ATOM 739 C C . VAL A 1 92 ? 15.538 -5.424 -6.432 1.00 43.44 92 VAL A C 1
ATOM 741 O O . VAL A 1 92 ? 15.339 -6.167 -5.472 1.00 43.44 92 VAL A O 1
ATOM 744 N N . LEU A 1 93 ? 15.492 -4.083 -6.296 1.00 39.47 93 LEU A N 1
ATOM 745 C CA . LEU A 1 93 ? 15.078 -3.365 -5.076 1.00 39.47 93 LEU A CA 1
ATOM 746 C C . LEU A 1 93 ? 13.566 -3.099 -5.066 1.00 39.47 93 LEU A C 1
ATOM 748 O O . LEU A 1 93 ? 13.096 -1.989 -5.296 1.00 39.47 93 LEU A O 1
ATOM 752 N N . VAL A 1 94 ? 12.780 -4.111 -4.710 1.00 41.47 94 VAL A N 1
ATOM 753 C CA . VAL A 1 94 ? 11.355 -3.874 -4.461 1.00 41.47 94 VAL A CA 1
ATOM 754 C C . VAL A 1 94 ? 11.156 -3.373 -3.038 1.00 41.47 94 VAL A C 1
ATOM 756 O O . VAL A 1 94 ? 11.352 -4.111 -2.064 1.00 41.47 94 VAL A O 1
ATOM 759 N N . ARG A 1 95 ? 10.767 -2.104 -2.906 1.00 39.72 95 ARG A N 1
ATOM 760 C CA . ARG A 1 95 ? 10.360 -1.527 -1.629 1.00 39.72 95 ARG A CA 1
ATOM 761 C C . ARG A 1 95 ? 8.835 -1.399 -1.555 1.00 39.72 95 ARG A C 1
ATOM 763 O O . ARG A 1 95 ? 8.277 -0.628 -2.323 1.00 39.72 95 ARG A O 1
ATOM 770 N N . PRO A 1 96 ? 8.216 -2.043 -0.548 1.00 35.38 96 PRO A N 1
ATOM 771 C CA . PRO A 1 96 ? 6.925 -1.662 0.024 1.00 35.38 96 PRO A CA 1
ATOM 772 C C . PRO A 1 96 ? 6.906 -0.191 0.444 1.00 35.38 96 PRO A C 1
ATOM 774 O O . PRO A 1 96 ? 7.214 0.135 1.596 1.00 35.38 96 PRO A O 1
ATOM 777 N N . SER A 1 97 ? 6.688 0.732 -0.482 1.00 32.06 97 SER A N 1
ATOM 778 C CA . SER A 1 97 ? 6.832 2.157 -0.209 1.00 32.06 97 SER A CA 1
ATOM 779 C C . SER A 1 97 ? 5.724 2.953 -0.868 1.00 32.06 97 SER A C 1
ATOM 781 O O . SER A 1 97 ? 5.458 2.804 -2.049 1.00 32.06 97 SER A O 1
ATOM 783 N N . TYR A 1 98 ? 5.126 3.871 -0.118 1.00 35.50 98 TYR A N 1
ATOM 784 C CA . TYR A 1 98 ? 4.176 4.858 -0.637 1.00 35.50 98 TYR A CA 1
ATOM 785 C C . TYR A 1 98 ? 4.874 6.035 -1.337 1.00 35.50 98 TYR A C 1
ATOM 787 O O . TYR A 1 98 ? 4.322 7.128 -1.402 1.00 35.50 98 TYR A O 1
ATOM 795 N N . VAL A 1 99 ? 6.100 5.836 -1.831 1.00 30.78 99 VAL A N 1
ATOM 796 C CA . VAL A 1 99 ? 6.932 6.894 -2.414 1.00 30.78 99 VAL A CA 1
ATOM 797 C C . VAL A 1 99 ? 6.982 6.732 -3.934 1.00 30.78 99 VAL A C 1
ATOM 799 O O . VAL A 1 99 ? 7.237 5.651 -4.459 1.00 30.78 99 VAL A O 1
ATOM 802 N N . LEU A 1 100 ? 6.662 7.824 -4.622 1.00 38.59 100 LEU A N 1
ATOM 803 C CA . LEU A 1 100 ? 5.964 7.939 -5.909 1.00 38.59 100 LEU A CA 1
ATOM 804 C C . LEU A 1 100 ? 6.755 7.586 -7.196 1.00 38.59 100 LEU A C 1
ATOM 806 O O . LEU A 1 100 ? 6.393 8.063 -8.272 1.00 38.59 100 LEU A O 1
ATOM 810 N N . SER A 1 101 ? 7.761 6.708 -7.152 1.00 47.09 101 SER A N 1
ATOM 811 C CA . SER A 1 101 ? 8.526 6.354 -8.370 1.00 47.09 101 SER A CA 1
ATOM 812 C C . SER A 1 101 ? 7.870 5.280 -9.265 1.00 47.09 101 SER A C 1
ATOM 814 O O . SER A 1 101 ? 8.348 5.014 -10.361 1.00 47.09 101 SER A O 1
ATOM 816 N N . GLY A 1 102 ? 6.729 4.699 -8.875 1.00 53.50 102 GLY A N 1
ATOM 817 C CA . GLY A 1 102 ? 5.939 3.809 -9.739 1.00 53.50 102 GLY A CA 1
ATOM 818 C C . GLY A 1 102 ? 4.763 3.180 -9.000 1.00 53.50 102 GLY A C 1
ATOM 819 O O . GLY A 1 102 ? 4.960 2.411 -8.064 1.00 53.50 102 GLY A O 1
ATOM 820 N N . VAL A 1 103 ? 3.529 3.507 -9.388 1.00 58.66 103 VAL A N 1
ATOM 821 C CA . VAL A 1 103 ? 2.319 3.046 -8.684 1.00 58.66 103 VAL A CA 1
ATOM 822 C C . VAL A 1 103 ? 1.513 2.143 -9.599 1.00 58.66 103 VAL A C 1
ATOM 824 O O . VAL A 1 103 ? 1.191 2.514 -10.725 1.00 58.66 103 VAL A O 1
ATOM 827 N N . ALA A 1 104 ? 1.155 0.966 -9.099 1.00 63.84 104 ALA A N 1
ATOM 828 C CA . ALA A 1 104 ? 0.236 0.064 -9.767 1.00 63.84 104 ALA A CA 1
ATOM 829 C C . ALA A 1 104 ? -0.897 -0.332 -8.821 1.00 63.84 104 ALA A C 1
ATOM 831 O O . ALA A 1 104 ? -0.743 -0.400 -7.601 1.00 63.84 104 ALA A O 1
ATOM 832 N N . MET A 1 105 ? -2.066 -0.578 -9.399 1.00 69.56 105 MET A N 1
ATOM 833 C CA . MET A 1 105 ? -3.227 -1.077 -8.684 1.00 69.56 105 MET A CA 1
ATOM 834 C C . MET A 1 105 ? -3.638 -2.403 -9.295 1.00 69.56 105 MET A C 1
ATOM 836 O O . MET A 1 105 ? -3.852 -2.497 -10.508 1.00 69.56 105 MET A O 1
ATOM 840 N N . ASN A 1 106 ? -3.774 -3.408 -8.434 1.00 73.19 106 ASN A N 1
ATOM 841 C CA . ASN A 1 106 ? -4.231 -4.728 -8.834 1.00 73.19 106 ASN A CA 1
ATOM 842 C C . ASN A 1 106 ? -5.535 -5.099 -8.145 1.00 73.19 106 ASN A C 1
ATOM 844 O O . ASN A 1 106 ? -5.786 -4.727 -6.997 1.00 73.19 106 ASN A O 1
ATOM 848 N N . VAL A 1 107 ? -6.321 -5.908 -8.844 1.00 72.50 107 VAL A N 1
ATOM 849 C CA . VAL A 1 107 ? -7.482 -6.612 -8.305 1.00 72.50 107 VAL A CA 1
ATOM 850 C C . VAL A 1 107 ? -7.288 -8.086 -8.626 1.00 72.50 107 VAL A C 1
ATOM 852 O O . VAL A 1 107 ? -7.124 -8.433 -9.794 1.00 72.50 107 VAL A O 1
ATOM 855 N N . ASP A 1 108 ? -7.229 -8.938 -7.600 1.00 76.88 108 ASP A N 1
ATOM 856 C CA . ASP A 1 108 ? -6.999 -10.382 -7.746 1.00 76.88 108 ASP A CA 1
ATOM 857 C C . ASP A 1 108 ? -5.762 -10.720 -8.605 1.00 76.88 108 ASP A C 1
ATOM 859 O O . ASP A 1 108 ? -5.780 -11.595 -9.472 1.00 76.88 108 ASP A O 1
ATOM 863 N N . GLY A 1 109 ? -4.670 -9.969 -8.409 1.00 72.31 109 GLY 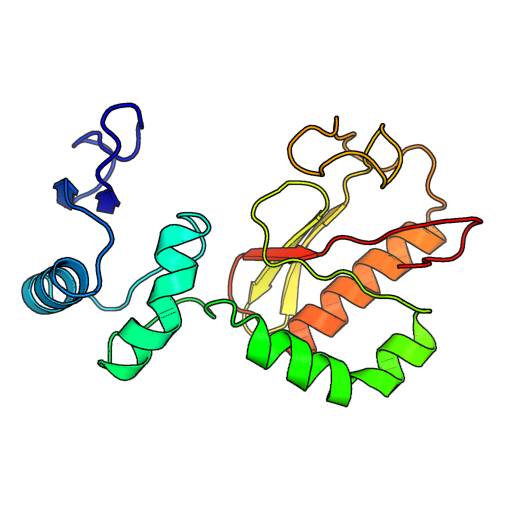A N 1
ATOM 864 C CA . GLY A 1 109 ? -3.426 -10.152 -9.158 1.00 72.31 109 GLY A CA 1
ATOM 865 C C . GLY A 1 109 ? -3.482 -9.711 -10.627 1.00 72.31 109 GLY A C 1
ATOM 866 O O . GLY A 1 109 ? -2.528 -9.955 -11.366 1.00 72.31 109 GLY A O 1
ATOM 867 N N . VAL A 1 110 ? -4.564 -9.066 -11.070 1.00 80.06 110 VAL A N 1
ATOM 868 C CA . VAL A 1 110 ? -4.664 -8.445 -12.396 1.00 80.06 110 VAL A CA 1
ATOM 869 C C . VAL A 1 110 ? -4.432 -6.947 -12.266 1.00 80.06 110 VAL A C 1
ATOM 871 O O . VAL A 1 110 ? -5.117 -6.271 -11.500 1.00 80.06 110 VAL A O 1
ATOM 874 N N . MET A 1 111 ? -3.474 -6.430 -13.033 1.00 81.19 111 MET A N 1
ATOM 875 C CA . MET A 1 111 ? -3.156 -5.006 -13.067 1.00 81.19 111 MET A CA 1
ATOM 876 C C . MET A 1 111 ? -4.227 -4.227 -13.817 1.00 81.19 111 MET A C 1
ATOM 878 O O . MET A 1 111 ? -4.413 -4.413 -15.018 1.00 81.19 111 MET A O 1
ATOM 882 N N . VAL A 1 112 ? -4.931 -3.363 -13.085 1.00 86.12 112 VAL A N 1
ATOM 883 C CA . VAL A 1 112 ? -6.028 -2.538 -13.612 1.00 86.12 112 VAL A CA 1
ATOM 884 C C . VAL A 1 112 ? -5.571 -1.126 -13.956 1.00 86.12 112 VAL A C 1
ATOM 886 O O . VAL A 1 112 ? -6.126 -0.499 -14.853 1.00 86.12 112 VAL A O 1
ATOM 889 N N . MET A 1 113 ? -4.543 -0.629 -13.268 1.00 83.94 113 MET A N 1
ATOM 890 C CA . MET A 1 113 ? -3.964 0.688 -13.504 1.00 83.94 113 MET A CA 1
ATOM 891 C C . MET A 1 113 ? -2.483 0.659 -13.148 1.00 83.94 113 MET A C 1
ATOM 893 O O . MET A 1 113 ? -2.085 -0.005 -12.192 1.00 83.94 113 MET A O 1
ATOM 897 N N . HIS A 1 114 ? -1.676 1.386 -13.910 1.00 85.31 114 HIS A N 1
ATOM 898 C CA . HIS A 1 114 ? -0.278 1.616 -13.589 1.00 85.31 114 HIS A CA 1
ATOM 899 C C . HIS A 1 114 ? 0.120 3.022 -13.999 1.00 85.31 114 HIS A C 1
ATOM 901 O O . HIS A 1 114 ? -0.519 3.648 -14.847 1.00 85.31 114 HIS A O 1
ATOM 907 N N . TYR A 1 115 ? 1.200 3.487 -13.400 1.00 83.06 115 TYR A N 1
ATOM 908 C CA . TYR A 1 115 ? 1.823 4.737 -13.744 1.00 83.06 115 TYR A CA 1
ATOM 909 C C . TYR A 1 115 ? 3.327 4.656 -13.449 1.00 83.06 115 TYR A C 1
ATOM 911 O O . TYR A 1 115 ? 3.733 4.137 -12.405 1.00 83.06 115 TYR A O 1
ATOM 919 N N . VAL A 1 116 ? 4.135 5.133 -14.397 1.00 81.44 116 VAL A N 1
ATOM 920 C CA . VAL A 1 116 ? 5.601 5.101 -14.345 1.00 81.44 116 VAL A CA 1
ATOM 921 C C . VAL A 1 116 ? 6.111 6.536 -14.240 1.00 81.44 116 VAL A C 1
ATOM 923 O O . VAL A 1 116 ? 5.830 7.354 -15.119 1.00 81.44 116 VAL A O 1
ATOM 926 N N . SER A 1 117 ? 6.847 6.821 -13.167 1.00 81.88 117 SER A N 1
ATOM 927 C CA . SER A 1 117 ? 7.584 8.073 -12.979 1.00 81.88 117 SER A CA 1
ATOM 928 C C . SER A 1 117 ? 9.069 7.838 -13.217 1.00 81.88 117 SER A C 1
ATOM 930 O O . SER A 1 117 ? 9.556 6.718 -13.067 1.00 81.88 117 SER A O 1
ATOM 932 N N . GLU A 1 118 ? 9.785 8.909 -13.529 1.00 76.62 118 GLU A N 1
ATOM 933 C CA . GLU A 1 118 ? 11.244 8.924 -13.569 1.00 76.62 118 GLU A CA 1
ATOM 934 C C . GLU A 1 118 ? 11.781 9.896 -12.517 1.00 76.62 118 GLU A C 1
ATOM 936 O O . GLU A 1 118 ? 11.270 11.012 -12.388 1.00 76.62 118 GLU A O 1
ATOM 941 N N . ASP A 1 119 ? 12.791 9.460 -11.768 1.00 79.31 119 ASP A N 1
ATOM 942 C CA . ASP A 1 119 ? 13.520 10.308 -10.828 1.00 79.31 119 ASP A CA 1
ATOM 943 C C . ASP A 1 119 ? 14.480 11.209 -11.630 1.00 79.31 119 ASP A C 1
ATOM 945 O O . ASP A 1 119 ? 15.224 10.726 -12.484 1.00 79.31 119 ASP A O 1
ATOM 949 N N . VAL A 1 120 ? 14.476 12.520 -11.365 1.00 75.88 120 VAL A N 1
ATOM 950 C CA . VAL A 1 120 ? 15.424 13.469 -11.989 1.00 75.88 120 VAL A CA 1
ATOM 951 C C . VAL A 1 120 ? 16.842 13.216 -11.486 1.00 75.88 120 VAL A C 1
ATOM 953 O O . VAL A 1 120 ? 17.828 13.372 -12.210 1.00 75.88 120 VAL A O 1
ATOM 956 N N . GLU A 1 121 ? 16.959 12.874 -10.210 1.00 78.31 121 GLU A N 1
ATOM 957 C CA . GLU A 1 121 ? 18.212 12.586 -9.550 1.00 78.31 121 GLU A CA 1
ATOM 958 C C . GLU A 1 121 ? 18.641 11.132 -9.774 1.00 78.31 121 GLU A C 1
ATOM 960 O O . GLU A 1 121 ? 17.840 10.209 -9.894 1.00 78.31 121 GLU A O 1
ATOM 965 N N . ASN A 1 122 ? 19.953 10.897 -9.770 1.00 69.81 122 ASN A N 1
ATOM 966 C CA . ASN A 1 122 ? 20.473 9.536 -9.841 1.00 69.81 122 ASN A CA 1
ATOM 967 C C . ASN A 1 122 ? 20.097 8.732 -8.582 1.00 69.81 122 ASN A C 1
ATOM 969 O O . ASN A 1 122 ? 20.058 9.279 -7.479 1.00 69.81 122 ASN A O 1
ATOM 973 N N . ALA A 1 123 ? 19.993 7.405 -8.731 1.00 62.84 123 ALA A N 1
ATOM 974 C CA . ALA A 1 123 ? 19.582 6.428 -7.706 1.00 62.84 123 ALA A CA 1
ATOM 975 C C . ALA A 1 123 ? 20.404 6.397 -6.388 1.00 62.84 123 ALA A C 1
ATOM 977 O O . ALA A 1 123 ? 20.180 5.547 -5.529 1.00 62.84 123 ALA A O 1
ATOM 978 N N . SER A 1 124 ? 21.391 7.280 -6.221 1.00 62.12 124 SER A N 1
ATOM 979 C CA . SER A 1 124 ? 22.107 7.504 -4.961 1.00 62.12 124 SER A CA 1
ATOM 980 C C . SER A 1 124 ? 21.394 8.461 -3.995 1.00 62.12 124 SER A C 1
ATOM 982 O O . SER A 1 124 ? 21.821 8.568 -2.847 1.00 62.12 124 SER A O 1
ATOM 984 N N . VAL A 1 125 ? 20.376 9.193 -4.456 1.00 64.31 125 VAL A N 1
ATOM 985 C CA . VAL A 1 125 ? 19.563 10.109 -3.635 1.00 64.31 125 VAL A CA 1
ATOM 986 C C . VAL A 1 125 ? 18.430 9.326 -2.962 1.00 64.31 125 VAL A C 1
ATOM 988 O O . VAL A 1 125 ? 17.970 8.320 -3.503 1.00 64.31 125 VAL A O 1
ATOM 991 N N . ASP A 1 126 ? 18.010 9.730 -1.757 1.00 66.31 126 ASP A N 1
ATOM 992 C CA . ASP A 1 126 ? 16.872 9.075 -1.107 1.00 66.31 126 ASP A CA 1
ATOM 993 C C . ASP A 1 126 ? 15.599 9.302 -1.926 1.00 66.31 126 ASP A C 1
ATOM 995 O O . ASP A 1 126 ? 15.263 10.431 -2.274 1.00 66.31 126 ASP A O 1
ATOM 999 N N . CYS A 1 127 ? 14.875 8.221 -2.213 1.00 65.69 127 CYS A N 1
ATOM 1000 C CA . CYS A 1 127 ? 13.693 8.257 -3.077 1.00 65.69 127 CYS A CA 1
ATOM 1001 C C . CYS A 1 127 ? 12.571 9.170 -2.551 1.00 65.69 127 CYS A C 1
ATOM 1003 O O . CYS A 1 127 ? 11.696 9.553 -3.318 1.00 65.69 127 CYS A O 1
ATOM 1005 N N . GLY A 1 128 ? 12.571 9.505 -1.253 1.00 69.19 128 GLY A N 1
ATOM 1006 C CA . GLY A 1 128 ? 11.623 10.455 -0.665 1.00 69.19 128 GLY A CA 1
ATOM 1007 C C . GLY A 1 128 ? 11.897 11.916 -1.022 1.00 69.19 128 GLY A C 1
ATOM 1008 O O . GLY A 1 128 ? 10.965 12.715 -1.005 1.00 69.19 128 GLY A O 1
ATOM 1009 N N . ASP A 1 129 ? 13.141 12.237 -1.381 1.00 75.81 129 ASP A N 1
ATOM 1010 C CA . ASP A 1 129 ? 13.603 13.596 -1.677 1.00 75.81 129 ASP A CA 1
ATOM 1011 C C . ASP A 1 129 ? 13.805 13.836 -3.184 1.00 75.81 129 ASP A C 1
ATOM 1013 O O . ASP A 1 129 ? 14.138 14.949 -3.593 1.00 75.81 129 ASP A O 1
ATOM 1017 N N . ALA A 1 130 ? 13.622 12.799 -4.008 1.00 74.56 130 ALA A N 1
ATOM 1018 C CA . ALA A 1 130 ? 13.786 12.872 -5.453 1.00 74.56 130 ALA A CA 1
ATOM 1019 C C . ALA A 1 130 ? 12.642 13.651 -6.118 1.00 74.56 130 ALA A C 1
ATOM 1021 O O . ALA A 1 130 ? 11.458 13.483 -5.805 1.00 74.56 130 ALA A O 1
ATOM 1022 N N . THR A 1 131 ? 13.000 14.482 -7.090 1.00 80.12 131 THR A N 1
ATOM 1023 C CA . THR A 1 131 ? 12.054 15.131 -7.987 1.00 80.12 131 THR A CA 1
ATOM 1024 C C . THR A 1 131 ? 11.563 14.107 -8.998 1.00 80.12 131 THR A C 1
ATOM 1026 O O . THR A 1 131 ? 12.354 13.448 -9.669 1.00 80.12 131 THR A O 1
ATOM 1029 N N . LEU A 1 132 ? 10.246 14.002 -9.149 1.00 79.75 132 LEU A N 1
ATOM 1030 C CA . LEU A 1 132 ? 9.628 13.054 -10.069 1.00 79.75 132 LEU A CA 1
ATOM 1031 C C . LEU A 1 132 ? 9.121 13.759 -11.318 1.00 79.75 132 LEU A C 1
ATOM 1033 O O . LEU A 1 132 ? 8.387 14.747 -11.232 1.00 79.75 132 LEU A O 1
ATOM 1037 N N . ILE A 1 133 ? 9.451 13.202 -12.479 1.00 75.69 133 ILE A N 1
ATOM 1038 C CA . ILE A 1 133 ? 8.856 13.600 -13.751 1.00 75.69 133 ILE A CA 1
ATOM 1039 C C . ILE A 1 133 ? 7.777 12.600 -14.146 1.00 75.69 133 ILE A C 1
ATOM 1041 O O . ILE A 1 133 ? 7.972 11.381 -14.122 1.00 75.69 133 ILE A O 1
ATOM 1045 N N . HIS A 1 134 ? 6.627 13.159 -14.534 1.00 74.25 134 HIS A N 1
ATOM 1046 C CA . HIS A 1 134 ? 5.514 12.399 -15.071 1.00 74.25 134 HIS A CA 1
ATOM 1047 C C . HIS A 1 134 ? 5.632 12.182 -16.565 1.00 74.25 134 HIS A C 1
ATOM 1049 O O . HIS A 1 134 ? 5.691 13.138 -17.334 1.00 74.25 134 HIS A O 1
ATOM 1055 N N . SER A 1 135 ? 5.552 10.911 -16.962 1.00 71.06 135 SER A N 1
ATOM 1056 C CA . SER A 1 135 ? 6.006 10.406 -18.260 1.00 71.06 135 SER A CA 1
ATOM 1057 C C . SER A 1 135 ? 7.525 10.469 -18.362 1.00 71.06 135 SER A C 1
ATOM 1059 O O . SER A 1 135 ? 8.116 11.549 -18.375 1.00 71.06 135 SER A O 1
ATOM 1061 N N . THR A 1 136 ? 8.141 9.295 -18.442 1.00 71.19 136 THR A N 1
ATOM 1062 C CA . THR A 1 136 ? 9.590 9.135 -18.577 1.00 71.19 136 THR A CA 1
ATOM 1063 C C . THR A 1 136 ? 10.111 9.941 -19.770 1.00 71.19 136 THR A C 1
ATOM 1065 O O . THR A 1 136 ? 9.530 9.860 -20.856 1.00 71.19 136 THR A O 1
ATOM 1068 N N . GLN A 1 137 ? 11.167 10.726 -19.572 1.00 74.62 137 GLN A N 1
ATOM 1069 C CA . GLN A 1 137 ? 11.736 11.603 -20.602 1.00 74.62 137 GLN A CA 1
ATOM 1070 C C . GLN A 1 137 ? 12.943 10.957 -21.274 1.00 74.62 137 GLN A C 1
ATOM 1072 O O . GLN A 1 137 ? 13.054 11.004 -22.499 1.00 74.62 137 GLN A O 1
ATOM 1077 N N . ASP A 1 138 ? 13.810 10.329 -20.476 1.00 71.94 138 ASP A N 1
ATOM 1078 C CA . ASP A 1 138 ? 15.102 9.822 -20.944 1.00 71.94 138 ASP A CA 1
ATOM 1079 C C . ASP A 1 138 ? 15.106 8.294 -21.129 1.00 71.94 138 ASP A C 1
ATOM 1081 O O . ASP A 1 138 ? 16.012 7.735 -21.754 1.00 71.94 138 ASP A O 1
ATOM 1085 N N . LEU A 1 139 ? 14.070 7.601 -20.640 1.00 70.69 139 LEU A N 1
ATOM 1086 C CA . LEU A 1 139 ? 13.932 6.154 -20.802 1.00 70.69 139 LEU A CA 1
ATOM 1087 C C . LEU A 1 139 ? 13.383 5.765 -22.178 1.00 70.69 139 LEU A C 1
ATOM 1089 O O . LEU A 1 139 ? 12.358 6.264 -22.644 1.00 70.69 139 LEU A O 1
ATOM 1093 N N . ASP A 1 140 ? 14.036 4.776 -22.791 1.00 76.38 140 ASP A N 1
ATOM 1094 C CA . ASP A 1 140 ? 13.566 4.151 -24.026 1.00 76.38 140 ASP A CA 1
ATOM 1095 C C . ASP A 1 140 ? 12.169 3.515 -23.826 1.00 76.38 140 ASP A C 1
ATOM 1097 O O . ASP A 1 140 ? 11.953 2.816 -22.826 1.00 76.38 140 ASP A O 1
ATOM 1101 N N . PRO A 1 141 ? 11.221 3.677 -24.770 1.00 79.75 141 PRO A N 1
ATOM 1102 C CA . PRO A 1 141 ? 9.889 3.076 -24.679 1.00 79.75 141 PRO A CA 1
ATOM 1103 C C . PRO A 1 141 ? 9.888 1.557 -24.443 1.00 79.75 141 PRO A C 1
ATOM 1105 O O . PRO A 1 141 ? 8.988 1.034 -23.785 1.00 79.75 141 PRO A O 1
ATOM 1108 N N . VAL A 1 142 ? 10.895 0.836 -24.947 1.00 78.94 142 VAL A N 1
ATOM 1109 C CA . VAL A 1 142 ? 11.067 -0.606 -24.711 1.00 78.94 142 VAL A CA 1
ATOM 1110 C C . VAL A 1 142 ? 11.357 -0.883 -23.237 1.00 78.94 142 VAL A C 1
ATOM 1112 O O . VAL A 1 142 ? 10.795 -1.818 -22.666 1.00 78.94 142 VAL A O 1
ATOM 1115 N N . THR A 1 143 ? 12.187 -0.0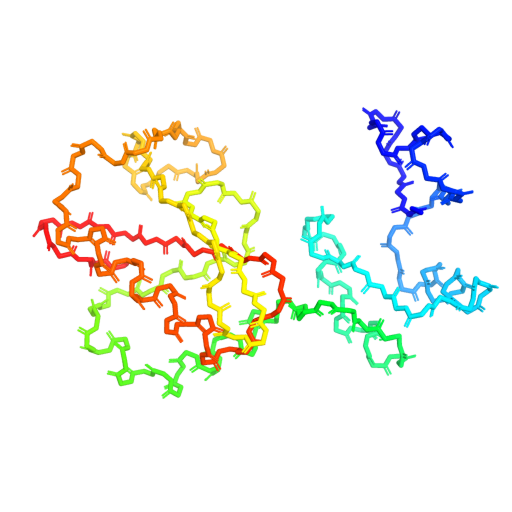55 -22.605 1.00 72.56 143 THR A N 1
ATOM 1116 C CA . THR A 1 143 ? 12.501 -0.144 -21.173 1.00 72.56 143 THR A CA 1
ATOM 1117 C C . THR A 1 143 ? 11.251 0.106 -20.331 1.00 72.56 143 THR A C 1
ATOM 1119 O O . THR A 1 143 ? 10.955 -0.657 -19.414 1.00 72.56 143 THR A O 1
ATOM 1122 N N . VAL A 1 144 ? 10.455 1.117 -20.684 1.00 77.31 144 VAL A N 1
ATOM 1123 C CA . VAL A 1 144 ? 9.178 1.400 -20.006 1.00 77.31 144 VAL A CA 1
ATOM 1124 C C . VAL A 1 144 ? 8.221 0.213 -20.127 1.00 77.31 144 VAL A C 1
ATOM 1126 O O . VAL A 1 144 ? 7.645 -0.228 -19.134 1.00 77.31 144 VAL A O 1
ATOM 1129 N N . GLN A 1 145 ? 8.097 -0.368 -21.321 1.00 80.62 145 GLN A N 1
ATOM 1130 C CA . GLN A 1 145 ? 7.251 -1.539 -21.541 1.00 80.62 145 GLN A CA 1
ATOM 1131 C C . GLN A 1 145 ? 7.699 -2.743 -20.694 1.00 80.62 145 GLN A C 1
ATOM 1133 O O . GLN A 1 145 ? 6.869 -3.422 -20.089 1.00 80.62 145 GLN A O 1
ATOM 1138 N N . GLN A 1 146 ? 9.008 -2.982 -20.588 1.00 75.31 146 GLN A N 1
ATOM 1139 C CA . GLN A 1 146 ? 9.560 -4.030 -19.726 1.00 75.31 146 GLN A CA 1
ATOM 1140 C C . GLN A 1 146 ? 9.250 -3.792 -18.240 1.00 75.31 146 GLN A C 1
ATOM 1142 O O . GLN A 1 146 ? 8.900 -4.743 -17.537 1.00 75.31 146 GLN A O 1
ATOM 1147 N N . ILE A 1 147 ? 9.321 -2.541 -17.768 1.00 78.56 147 ILE A N 1
ATOM 1148 C CA . ILE A 1 147 ? 8.938 -2.157 -16.398 1.00 78.56 147 ILE A CA 1
ATOM 1149 C C . ILE A 1 147 ? 7.463 -2.484 -16.140 1.00 78.56 147 ILE A C 1
ATOM 1151 O O . ILE A 1 147 ? 7.129 -3.103 -15.124 1.00 78.56 147 ILE A O 1
ATOM 1155 N N . VAL A 1 148 ? 6.575 -2.118 -17.065 1.00 82.81 148 VAL A N 1
ATOM 1156 C CA . VAL A 1 148 ? 5.129 -2.365 -16.944 1.00 82.81 148 VAL A CA 1
ATOM 1157 C C . VAL A 1 148 ? 4.829 -3.864 -16.920 1.00 82.81 148 VAL A C 1
ATOM 1159 O O . VAL A 1 148 ? 4.090 -4.344 -16.057 1.00 82.81 148 VAL A O 1
ATOM 1162 N N . GLU A 1 149 ? 5.445 -4.636 -17.814 1.00 82.81 149 GLU A N 1
ATOM 1163 C CA . GLU A 1 149 ? 5.288 -6.090 -17.846 1.00 82.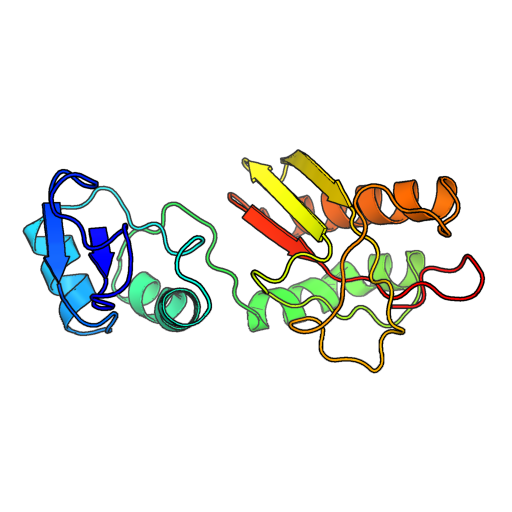81 149 GLU A CA 1
ATOM 1164 C C . GLU A 1 149 ? 5.817 -6.764 -16.581 1.00 82.81 149 GLU A C 1
ATOM 1166 O O . GLU A 1 149 ? 5.185 -7.688 -16.060 1.00 82.81 149 GLU A O 1
ATOM 1171 N N . ALA A 1 150 ? 6.964 -6.315 -16.069 1.00 78.44 150 ALA A N 1
ATOM 1172 C CA . ALA A 1 150 ? 7.512 -6.826 -14.823 1.00 78.44 150 ALA A CA 1
ATOM 1173 C C . ALA A 1 150 ? 6.594 -6.510 -13.641 1.00 78.44 150 ALA A C 1
ATOM 1175 O O . ALA A 1 150 ? 6.295 -7.397 -12.840 1.00 78.44 150 ALA A O 1
ATOM 1176 N N . THR A 1 151 ? 6.071 -5.288 -13.586 1.00 80.12 151 THR A N 1
ATOM 1177 C CA . THR A 1 151 ? 5.131 -4.841 -12.553 1.00 80.12 151 THR A CA 1
ATOM 1178 C C . THR A 1 151 ? 3.852 -5.675 -12.559 1.00 80.12 151 THR A C 1
ATOM 1180 O O . THR A 1 151 ? 3.422 -6.134 -11.496 1.00 80.12 151 THR A O 1
ATOM 1183 N N . ALA A 1 152 ? 3.288 -5.957 -13.738 1.00 81.94 152 ALA A N 1
ATOM 1184 C CA . ALA A 1 152 ? 2.108 -6.807 -13.886 1.00 81.94 152 ALA A CA 1
ATOM 1185 C C . ALA A 1 152 ? 2.374 -8.250 -13.428 1.00 81.94 152 ALA A C 1
ATOM 1187 O O . ALA A 1 152 ? 1.590 -8.827 -12.673 1.00 81.94 152 ALA A O 1
ATOM 1188 N N . LYS A 1 153 ? 3.507 -8.832 -13.844 1.00 79.38 153 LYS A N 1
ATOM 1189 C CA . LYS A 1 153 ? 3.894 -10.206 -13.479 1.00 79.38 153 LYS A CA 1
ATOM 1190 C C . LYS A 1 153 ? 4.136 -10.351 -11.978 1.00 79.38 153 LYS A C 1
ATOM 1192 O O . LYS A 1 153 ? 3.667 -11.319 -11.385 1.00 79.38 153 LYS A O 1
ATOM 1197 N N . ILE A 1 154 ? 4.820 -9.388 -11.355 1.00 77.06 154 ILE A N 1
ATOM 1198 C CA . ILE A 1 154 ? 5.046 -9.366 -9.900 1.00 77.06 154 ILE A CA 1
ATOM 1199 C C . ILE A 1 154 ? 3.709 -9.258 -9.168 1.00 77.06 154 ILE A C 1
ATOM 1201 O O . ILE A 1 154 ? 3.430 -10.032 -8.253 1.00 77.06 154 ILE A O 1
ATOM 1205 N N . GLY A 1 155 ? 2.859 -8.342 -9.623 1.00 77.81 155 GLY A N 1
ATOM 1206 C CA . GLY A 1 155 ? 1.510 -8.160 -9.119 1.00 77.81 155 GLY A CA 1
ATOM 1207 C C . GLY A 1 155 ? 0.672 -9.439 -9.118 1.00 77.81 155 GLY A C 1
ATOM 1208 O O . GLY A 1 155 ? 0.040 -9.777 -8.111 1.00 77.81 155 GLY A O 1
ATOM 1209 N N . ASN A 1 156 ? 0.735 -10.182 -10.224 1.00 81.00 156 ASN A N 1
ATOM 1210 C CA . ASN A 1 156 ? 0.067 -11.465 -10.392 1.00 81.00 156 ASN A CA 1
ATOM 1211 C C . ASN A 1 156 ? 0.659 -12.562 -9.497 1.00 81.00 156 ASN A C 1
ATOM 1213 O O . ASN A 1 156 ? -0.070 -13.211 -8.750 1.00 81.00 156 ASN A O 1
ATOM 1217 N N . ALA A 1 157 ? 1.985 -12.722 -9.493 1.00 76.75 157 ALA A N 1
ATOM 1218 C CA . ALA A 1 157 ? 2.673 -13.744 -8.701 1.00 76.75 157 ALA A CA 1
ATOM 1219 C C . ALA A 1 157 ? 2.457 -13.575 -7.183 1.00 76.75 157 ALA A C 1
ATOM 1221 O O . ALA A 1 157 ? 2.459 -14.537 -6.404 1.00 76.75 157 ALA A O 1
ATOM 1222 N N . LEU A 1 158 ? 2.255 -12.337 -6.739 1.00 73.44 158 LEU A N 1
ATOM 1223 C CA . LEU A 1 158 ? 1.984 -12.009 -5.344 1.00 73.44 158 LEU A CA 1
ATOM 1224 C C . LEU A 1 158 ? 0.493 -12.005 -5.002 1.00 73.44 158 LEU A C 1
ATOM 1226 O O . LEU A 1 158 ? 0.161 -11.950 -3.818 1.00 73.44 158 LEU A O 1
ATOM 1230 N N . ASN A 1 159 ? -0.384 -12.136 -6.001 1.00 76.69 159 ASN A N 1
ATOM 1231 C CA . ASN A 1 159 ? -1.831 -12.004 -5.859 1.00 76.69 159 ASN A CA 1
ATOM 1232 C C . ASN A 1 159 ? -2.208 -10.710 -5.113 1.00 76.69 159 ASN A C 1
ATOM 1234 O O . ASN A 1 159 ? -2.947 -10.723 -4.122 1.00 76.69 159 ASN A O 1
ATOM 1238 N N . VAL A 1 160 ? -1.610 -9.594 -5.541 1.00 76.81 160 VAL A N 1
ATOM 1239 C CA . VAL A 1 160 ? -1.860 -8.286 -4.926 1.00 76.81 160 VAL A CA 1
ATOM 1240 C C . VAL A 1 160 ? -3.301 -7.875 -5.199 1.00 76.81 160 V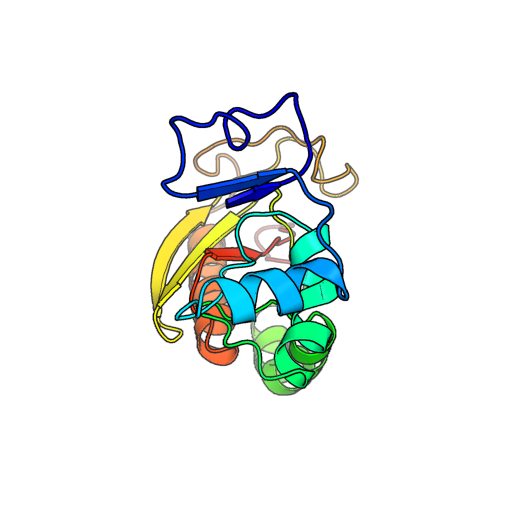AL A C 1
ATOM 1242 O O . VAL A 1 160 ? -3.775 -7.958 -6.332 1.00 76.81 160 VAL A O 1
ATOM 1245 N N . THR A 1 161 ? -3.981 -7.419 -4.151 1.00 78.38 161 THR A N 1
ATOM 1246 C CA . THR A 1 161 ? -5.278 -6.751 -4.235 1.00 78.38 161 THR A CA 1
ATOM 1247 C C . THR A 1 161 ? -5.169 -5.450 -3.456 1.00 78.38 161 THR A C 1
ATOM 1249 O O . THR A 1 161 ? -4.979 -5.472 -2.238 1.00 78.38 161 THR A O 1
ATOM 1252 N N . GLY A 1 162 ? -5.228 -4.335 -4.182 1.00 79.75 162 GLY A N 1
ATOM 1253 C CA . GLY A 1 162 ? -4.953 -2.996 -3.671 1.00 79.75 162 GLY A CA 1
ATOM 1254 C C . GLY A 1 162 ? -3.801 -2.287 -4.398 1.00 79.75 162 GLY A C 1
ATOM 1255 O O . GLY A 1 162 ? -3.275 -2.801 -5.395 1.00 79.75 162 GLY A O 1
ATOM 1256 N N . PRO A 1 163 ? -3.438 -1.081 -3.930 1.00 79.56 163 PRO A N 1
ATOM 1257 C CA . PRO A 1 163 ? -2.296 -0.339 -4.444 1.00 79.56 163 PRO A CA 1
ATOM 1258 C C . PRO A 1 163 ? -0.978 -0.981 -3.998 1.00 79.56 163 PRO A C 1
ATOM 1260 O O . PRO A 1 163 ? -0.860 -1.485 -2.882 1.00 79.56 163 PRO A O 1
ATOM 1263 N N . TYR A 1 164 ? 0.024 -0.931 -4.867 1.00 76.25 164 TYR A N 1
ATOM 1264 C CA . TYR A 1 164 ? 1.401 -1.302 -4.564 1.00 76.25 164 TYR A CA 1
ATOM 1265 C C . TYR A 1 164 ? 2.365 -0.461 -5.400 1.00 76.25 164 TYR A C 1
ATOM 1267 O O . TYR A 1 164 ? 1.987 0.183 -6.382 1.00 76.25 164 TYR A O 1
ATOM 1275 N N . ASN A 1 165 ? 3.623 -0.462 -4.984 1.00 77.62 165 ASN A N 1
ATOM 1276 C CA . ASN A 1 165 ? 4.682 0.317 -5.602 1.00 77.62 165 ASN A CA 1
ATOM 1277 C C . ASN A 1 165 ? 5.904 -0.568 -5.821 1.00 77.62 165 ASN A C 1
ATOM 1279 O O . ASN A 1 165 ? 6.202 -1.440 -5.001 1.00 77.62 165 ASN A O 1
ATOM 1283 N N . ILE A 1 166 ? 6.590 -0.361 -6.943 1.00 75.00 166 ILE A N 1
ATOM 1284 C CA . ILE A 1 166 ? 7.851 -1.033 -7.250 1.00 75.00 166 ILE A CA 1
ATOM 1285 C C . ILE A 1 166 ? 8.819 0.008 -7.796 1.00 75.00 166 ILE A C 1
ATOM 1287 O O . ILE A 1 166 ? 8.466 0.790 -8.675 1.00 75.00 166 ILE A O 1
ATOM 1291 N N . GLN A 1 167 ? 10.049 -0.023 -7.289 1.00 73.38 167 GLN A N 1
ATOM 1292 C CA . GLN A 1 167 ? 11.147 0.809 -7.760 1.00 73.38 167 GLN A CA 1
ATOM 1293 C C . GLN A 1 167 ? 12.080 -0.035 -8.628 1.00 73.38 167 GLN A C 1
ATOM 1295 O O . GLN A 1 167 ? 12.394 -1.182 -8.295 1.00 73.38 167 GLN A O 1
ATOM 1300 N N . PHE A 1 168 ? 12.509 0.539 -9.747 1.00 73.25 168 PHE A N 1
ATOM 1301 C CA . PHE A 1 168 ? 13.455 -0.069 -10.672 1.00 73.25 168 PHE A CA 1
ATOM 1302 C C . PHE A 1 168 ? 14.648 0.864 -10.838 1.00 73.25 168 PHE A C 1
ATOM 1304 O O . PHE A 1 168 ? 14.479 2.079 -10.873 1.00 73.25 168 PHE A O 1
ATOM 1311 N N . ILE A 1 169 ? 15.843 0.298 -10.980 1.00 72.50 169 ILE A N 1
ATOM 1312 C CA . ILE A 1 169 ? 17.016 1.033 -11.443 1.00 72.50 169 ILE A CA 1
ATOM 1313 C C . ILE A 1 169 ? 17.202 0.690 -12.931 1.00 72.50 169 ILE A C 1
ATOM 1315 O O . ILE A 1 169 ? 17.010 -0.449 -13.367 1.00 72.50 169 ILE A O 1
ATOM 1319 N N . ALA A 1 170 ? 17.506 1.701 -13.741 1.00 64.75 170 ALA A N 1
ATOM 1320 C CA . ALA A 1 170 ? 17.758 1.563 -15.171 1.00 64.75 170 ALA A CA 1
ATOM 1321 C C . ALA A 1 170 ? 19.137 2.144 -15.493 1.00 64.75 170 ALA A C 1
ATOM 1323 O O . ALA A 1 170 ? 19.480 3.241 -15.056 1.00 64.75 170 ALA A O 1
ATOM 1324 N N . LYS A 1 171 ? 19.961 1.395 -16.232 1.00 65.44 171 LYS A N 1
ATOM 1325 C CA . LYS A 1 171 ? 21.298 1.830 -16.645 1.00 65.44 171 LYS A CA 1
ATOM 1326 C C . LYS A 1 171 ? 21.680 1.202 -17.983 1.00 65.44 171 LYS A C 1
ATOM 1328 O O . LYS A 1 171 ? 21.674 -0.019 -18.119 1.00 65.44 171 LYS A O 1
ATOM 1333 N N . ASP A 1 172 ? 22.097 2.032 -18.938 1.00 60.94 172 ASP A N 1
ATOM 1334 C CA . ASP A 1 172 ? 22.545 1.622 -20.281 1.00 60.94 172 ASP A CA 1
ATOM 1335 C C . ASP A 1 172 ? 21.464 0.875 -21.102 1.00 60.94 172 ASP A C 1
ATOM 1337 O O . ASP A 1 172 ? 21.763 -0.138 -21.733 1.00 60.94 172 ASP A O 1
ATOM 1341 N N . ASN A 1 173 ? 20.196 1.319 -21.065 1.00 52.53 173 ASN A N 1
ATOM 1342 C CA . ASN A 1 173 ? 19.031 0.628 -21.668 1.00 52.53 173 ASN A CA 1
ATOM 1343 C C . ASN A 1 173 ? 18.825 -0.825 -21.204 1.00 52.53 173 ASN A C 1
ATOM 1345 O O . ASN A 1 173 ? 18.028 -1.570 -21.770 1.00 52.53 173 ASN A O 1
ATOM 1349 N N . ALA A 1 174 ? 19.531 -1.227 -20.153 1.00 49.09 174 ALA A N 1
ATOM 1350 C CA . ALA A 1 174 ? 19.228 -2.409 -19.387 1.00 49.09 174 ALA A CA 1
ATOM 1351 C C . ALA A 1 174 ? 18.544 -1.957 -18.100 1.00 49.09 174 ALA A C 1
ATOM 1353 O O . ALA A 1 174 ? 19.017 -1.056 -17.401 1.00 49.09 174 ALA A O 1
ATOM 1354 N N . ILE A 1 175 ? 17.440 -2.611 -17.761 1.00 49.56 175 ILE A N 1
ATOM 1355 C CA . ILE A 1 175 ? 16.895 -2.534 -16.412 1.00 49.56 175 ILE A CA 1
ATOM 1356 C C . ILE A 1 175 ? 17.885 -3.304 -15.538 1.00 49.56 175 ILE A C 1
ATOM 1358 O O . ILE A 1 175 ? 17.914 -4.533 -15.524 1.00 49.56 175 ILE A O 1
ATOM 1362 N N . LYS A 1 176 ? 18.801 -2.568 -14.913 1.00 43.09 176 LYS A N 1
ATOM 1363 C CA . LYS A 1 176 ? 19.729 -3.099 -13.919 1.00 43.09 176 LYS A CA 1
ATOM 1364 C C . LYS A 1 176 ? 19.178 -2.653 -12.611 1.00 43.09 176 LYS A C 1
ATOM 1366 O O . LYS A 1 176 ? 19.331 -1.481 -12.289 1.00 43.09 176 LYS A O 1
ATOM 1371 N N . VAL A 1 177 ? 18.503 -3.555 -11.928 1.00 48.84 177 VAL A N 1
ATOM 1372 C CA . VAL A 1 177 ? 17.870 -3.137 -10.697 1.00 48.84 177 VAL A CA 1
ATOM 1373 C C . VAL A 1 177 ? 18.898 -2.889 -9.586 1.00 48.84 177 VAL A C 1
ATOM 1375 O O . VAL A 1 177 ? 20.052 -3.332 -9.750 1.00 48.84 177 VAL A O 1
#